Protein AF-A0A9C7Z7D2-F1 (afdb_monomer_lite)

Radius of gyration: 13.25 Å; chains: 1; bounding box: 31×23×36 Å

Sequence (72 aa):
VVAADETLDQIASTMNVTTAQLMADNNLVSPSEITVGETLYATTNGLVHVIKRGQTLTDIFITYGVPIDKIT

Structure (mmCIF, N/CA/C/O backbone):
data_AF-A0A9C7Z7D2-F1
#
_entry.id   AF-A0A9C7Z7D2-F1
#
loop_
_atom_site.group_PDB
_atom_site.id
_atom_site.type_symbol
_atom_site.label_atom_id
_atom_site.label_alt_id
_atom_site.label_comp_id
_atom_site.label_asym_id
_atom_site.label_entity_id
_atom_site.label_seq_id
_atom_site.pdbx_PDB_ins_code
_atom_site.Cartn_x
_atom_site.Cartn_y
_atom_site.Cartn_z
_atom_site.occupancy
_atom_site.B_iso_or_equiv
_atom_site.auth_seq_id
_atom_site.auth_comp_id
_atom_site.auth_asym_id
_atom_site.auth_atom_id
_atom_site.pdbx_PDB_model_num
ATOM 1 N N . VAL A 1 1 ? -14.075 -1.218 6.933 1.00 79.56 1 VAL A N 1
ATOM 2 C CA . VAL A 1 1 ? -14.574 0.157 7.165 1.00 79.56 1 VAL A CA 1
ATOM 3 C C . VAL A 1 1 ? -13.806 0.697 8.349 1.00 79.56 1 VAL A C 1
ATOM 5 O O . VAL A 1 1 ? -13.725 -0.031 9.327 1.00 79.56 1 VAL A O 1
ATOM 8 N N . VAL A 1 2 ? -13.218 1.886 8.235 1.00 85.50 2 VAL A N 1
ATOM 9 C CA . VAL A 1 2 ? -12.360 2.491 9.267 1.00 85.50 2 VAL A CA 1
ATOM 10 C C . VAL A 1 2 ? -13.199 2.893 10.483 1.00 85.50 2 VAL A C 1
ATOM 12 O O . VAL A 1 2 ? -14.153 3.666 10.342 1.00 85.50 2 VAL A O 1
ATOM 15 N N . ALA A 1 3 ? -12.860 2.381 11.664 1.00 84.50 3 ALA A N 1
ATOM 16 C CA . ALA A 1 3 ? -13.456 2.783 12.933 1.00 84.50 3 ALA A CA 1
ATOM 17 C C . ALA A 1 3 ? -12.731 3.992 13.554 1.00 84.50 3 ALA A C 1
ATOM 19 O O . ALA A 1 3 ? -11.635 4.372 13.143 1.00 84.50 3 ALA A O 1
ATOM 20 N N . ALA A 1 4 ? -13.364 4.622 14.548 1.00 83.50 4 ALA A N 1
ATOM 21 C CA . ALA A 1 4 ? -12.712 5.673 15.325 1.00 83.50 4 ALA A CA 1
ATOM 22 C C . ALA A 1 4 ? -11.479 5.105 16.046 1.00 83.50 4 ALA A C 1
ATOM 24 O O . ALA A 1 4 ? -11.544 4.010 16.602 1.00 83.50 4 ALA A O 1
ATOM 25 N N . ASP A 1 5 ? -10.382 5.862 16.014 1.00 82.81 5 ASP A N 1
ATOM 26 C CA . ASP A 1 5 ? -9.090 5.523 16.625 1.00 82.81 5 ASP A CA 1
ATOM 27 C C . ASP A 1 5 ? -8.362 4.298 16.032 1.00 82.81 5 ASP A C 1
ATOM 29 O O . ASP A 1 5 ? -7.335 3.882 16.571 1.00 82.81 5 ASP A O 1
ATOM 33 N N . GLU A 1 6 ? -8.829 3.743 14.905 1.00 86.19 6 GLU A N 1
ATOM 34 C CA . GLU A 1 6 ? -8.064 2.742 14.154 1.00 86.19 6 GLU A CA 1
ATOM 35 C C . GLU A 1 6 ? -6.946 3.389 13.333 1.00 86.19 6 GLU A C 1
ATOM 37 O O . GLU A 1 6 ? -7.140 4.389 12.638 1.00 86.19 6 GLU A 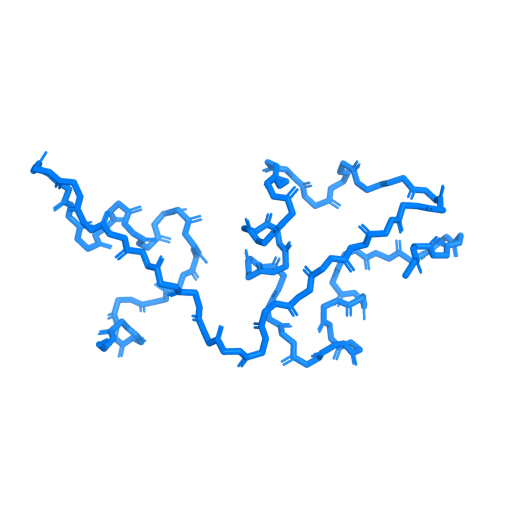O 1
ATOM 42 N N . THR A 1 7 ? -5.770 2.766 13.360 1.00 90.62 7 THR A N 1
ATOM 43 C CA . THR A 1 7 ? -4.665 3.107 12.462 1.00 90.62 7 THR A CA 1
ATOM 44 C C . THR A 1 7 ? -4.626 2.178 11.256 1.00 90.62 7 THR A C 1
ATOM 46 O O . THR A 1 7 ? -5.065 1.026 11.313 1.00 90.62 7 THR A O 1
ATOM 49 N N . LEU A 1 8 ? -4.022 2.643 10.159 1.00 89.19 8 LEU A N 1
ATOM 50 C CA . LEU A 1 8 ? -3.862 1.821 8.960 1.00 89.19 8 LEU A CA 1
ATOM 51 C C . LEU A 1 8 ? -3.075 0.526 9.240 1.00 89.19 8 LEU A C 1
ATOM 53 O O . LEU A 1 8 ? -3.400 -0.515 8.675 1.00 89.19 8 LEU A O 1
ATOM 57 N N . ASP A 1 9 ? -2.100 0.563 10.156 1.00 91.12 9 ASP A N 1
ATOM 58 C CA . ASP A 1 9 ? -1.349 -0.621 10.602 1.00 91.12 9 ASP A CA 1
ATOM 59 C C . ASP A 1 9 ? -2.241 -1.649 11.314 1.00 91.12 9 ASP A C 1
ATOM 61 O O . ASP A 1 9 ? -2.124 -2.852 11.068 1.00 91.12 9 ASP A O 1
ATOM 65 N N . GLN A 1 10 ? -3.154 -1.200 12.181 1.00 92.06 10 GLN A N 1
ATOM 66 C CA . GLN A 1 10 ? -4.091 -2.089 12.880 1.00 92.06 10 GLN A CA 1
ATOM 67 C C . GLN A 1 10 ? -5.070 -2.745 11.904 1.00 92.06 10 GLN A C 1
ATOM 69 O O . GLN A 1 10 ? -5.332 -3.949 11.997 1.00 92.06 10 GLN A O 1
ATOM 74 N N . ILE A 1 11 ? -5.563 -1.975 10.934 1.00 90.88 11 ILE A N 1
ATOM 75 C CA . ILE A 1 11 ? -6.467 -2.477 9.900 1.00 90.88 11 ILE A CA 1
ATOM 76 C C . ILE A 1 11 ? -5.738 -3.485 9.005 1.00 90.88 11 ILE A C 1
ATOM 78 O O . ILE A 1 11 ? -6.236 -4.592 8.800 1.00 90.88 11 ILE A O 1
ATOM 82 N N . ALA A 1 12 ? -4.535 -3.153 8.527 1.00 88.88 12 ALA A N 1
ATOM 83 C CA . ALA A 1 12 ? -3.722 -4.042 7.699 1.00 88.88 12 ALA A CA 1
ATOM 84 C C . ALA A 1 12 ? -3.417 -5.368 8.413 1.00 88.88 12 ALA A C 1
ATOM 86 O O . ALA A 1 12 ? -3.610 -6.439 7.835 1.00 88.88 12 ALA A O 1
ATOM 87 N N . SER A 1 13 ? -3.047 -5.303 9.697 1.00 87.94 13 SER A N 1
ATOM 88 C CA . SER A 1 13 ? -2.828 -6.479 10.546 1.00 87.94 13 SER A CA 1
ATOM 89 C C . SER A 1 13 ? -4.084 -7.351 10.661 1.00 87.94 13 SER A C 1
ATOM 91 O O . SER A 1 13 ? -4.021 -8.564 10.466 1.00 87.94 13 SER A O 1
ATOM 93 N N . THR A 1 14 ? -5.250 -6.735 10.878 1.00 89.06 14 THR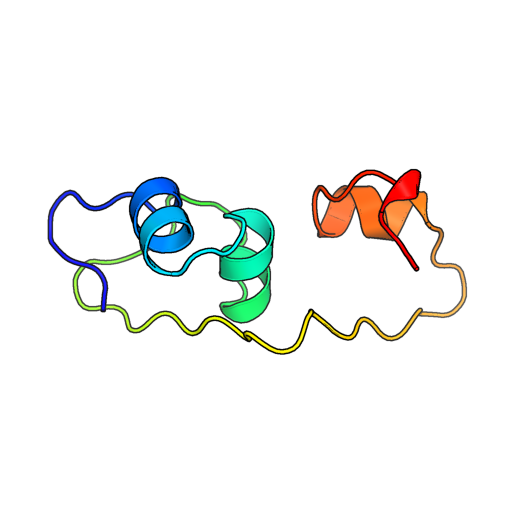 A N 1
ATOM 94 C CA . THR A 1 14 ? -6.544 -7.438 10.965 1.00 89.06 14 THR A CA 1
ATOM 95 C C . THR A 1 14 ? -6.919 -8.122 9.649 1.00 89.06 14 THR A C 1
ATOM 97 O O . THR A 1 14 ? -7.492 -9.210 9.644 1.00 89.06 14 THR A O 1
ATOM 100 N N . MET A 1 15 ? -6.568 -7.504 8.523 1.00 87.31 15 MET A N 1
ATOM 101 C CA . MET A 1 15 ? -6.783 -8.042 7.179 1.00 87.31 15 MET A CA 1
ATOM 102 C C . MET A 1 15 ? -5.665 -8.994 6.724 1.00 87.31 15 MET A C 1
ATOM 104 O O . MET A 1 15 ? -5.732 -9.523 5.616 1.00 87.31 15 MET A O 1
ATOM 108 N N . ASN A 1 16 ? -4.658 -9.234 7.571 1.00 85.44 16 ASN A N 1
ATOM 109 C CA . ASN A 1 16 ? -3.491 -10.068 7.293 1.00 85.44 16 ASN A CA 1
ATOM 110 C C . ASN A 1 16 ? -2.754 -9.664 5.996 1.00 85.44 16 ASN A C 1
ATOM 112 O O . ASN A 1 16 ? -2.291 -10.514 5.231 1.00 85.44 16 ASN A O 1
ATOM 116 N N . VAL A 1 17 ? -2.651 -8.355 5.756 1.00 84.88 17 VAL A N 1
ATOM 117 C CA . VAL A 1 17 ? -1.888 -7.732 4.665 1.00 84.88 17 VAL A CA 1
ATOM 118 C C . VAL A 1 17 ? -0.869 -6.745 5.232 1.00 84.88 17 VAL A C 1
ATOM 120 O O . VAL A 1 17 ? -0.931 -6.363 6.399 1.00 84.88 17 VAL A O 1
ATOM 123 N N . THR A 1 18 ? 0.099 -6.325 4.421 1.00 87.19 18 THR A N 1
ATOM 124 C CA . THR A 1 18 ? 1.025 -5.263 4.832 1.00 87.19 18 THR A CA 1
ATOM 125 C C . THR A 1 18 ? 0.360 -3.897 4.702 1.00 87.19 18 THR A C 1
ATOM 127 O O . THR A 1 18 ? -0.521 -3.698 3.862 1.00 87.19 18 THR A O 1
ATOM 130 N N . THR A 1 19 ? 0.810 -2.921 5.491 1.00 88.06 19 THR A N 1
ATOM 131 C CA . THR A 1 19 ? 0.333 -1.539 5.373 1.00 88.06 19 THR A CA 1
ATOM 132 C C . THR A 1 19 ? 0.577 -0.982 3.979 1.00 88.06 19 THR A C 1
ATOM 134 O O . THR A 1 19 ? -0.308 -0.362 3.407 1.00 88.06 19 THR A O 1
ATOM 137 N N . ALA A 1 20 ? 1.740 -1.273 3.392 1.00 84.06 20 ALA A N 1
ATOM 138 C CA . ALA A 1 20 ? 2.068 -0.841 2.038 1.00 84.06 20 ALA A CA 1
ATOM 139 C C . ALA A 1 20 ? 1.144 -1.458 0.974 1.00 84.06 20 ALA A C 1
ATOM 141 O O . ALA A 1 20 ? 0.735 -0.762 0.048 1.00 84.06 20 ALA A O 1
ATOM 142 N N . GLN A 1 21 ? 0.762 -2.733 1.128 1.00 83.69 21 GLN A N 1
ATOM 143 C CA . GLN A 1 21 ? -0.229 -3.372 0.260 1.00 83.69 21 GLN A CA 1
ATOM 144 C C . GLN A 1 21 ? -1.589 -2.682 0.389 1.00 83.69 21 GLN A C 1
ATOM 146 O O . GLN A 1 21 ? -2.190 -2.317 -0.617 1.00 83.69 21 GLN A O 1
ATOM 151 N N . LEU A 1 22 ? -2.042 -2.446 1.622 1.00 87.88 22 LEU A N 1
ATOM 152 C CA . LEU A 1 22 ? -3.316 -1.781 1.881 1.00 87.88 22 LEU A CA 1
ATOM 153 C C . LEU A 1 22 ? -3.328 -0.336 1.351 1.00 87.88 22 LEU A C 1
ATOM 155 O O . LEU A 1 22 ? -4.333 0.110 0.807 1.00 87.88 22 LEU A O 1
ATOM 159 N N . MET A 1 23 ? -2.210 0.388 1.453 1.00 88.88 23 MET A N 1
ATOM 160 C CA . MET A 1 23 ? -2.056 1.715 0.849 1.00 88.88 23 MET A CA 1
ATOM 161 C C . MET A 1 23 ? -2.144 1.652 -0.673 1.00 88.88 23 MET A C 1
ATOM 163 O O . MET A 1 23 ? -2.874 2.438 -1.273 1.00 88.88 23 MET A O 1
ATOM 167 N N . ALA A 1 24 ? -1.439 0.707 -1.296 1.00 84.00 24 ALA A N 1
ATOM 168 C CA . ALA A 1 24 ? -1.435 0.548 -2.744 1.00 84.00 24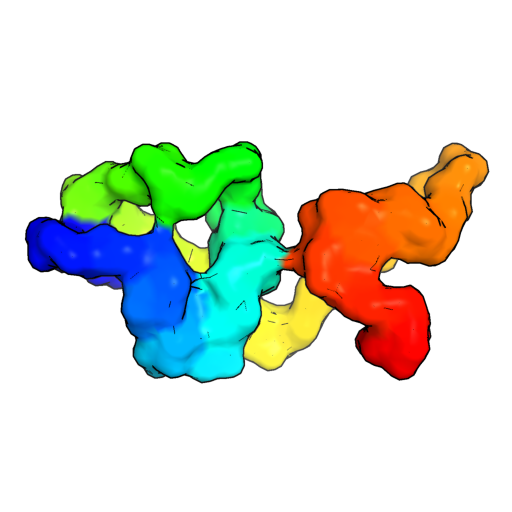 ALA A CA 1
ATOM 169 C C . ALA A 1 24 ? -2.823 0.176 -3.290 1.00 84.00 24 ALA A C 1
ATOM 171 O O . ALA A 1 24 ? -3.260 0.761 -4.279 1.00 84.00 24 ALA A O 1
ATOM 172 N N . ASP A 1 25 ? -3.542 -0.727 -2.618 1.00 85.69 25 ASP A N 1
ATOM 173 C CA . ASP A 1 25 ? -4.900 -1.138 -3.001 1.00 85.69 25 ASP A CA 1
ATOM 174 C C . ASP A 1 25 ? -5.915 0.018 -2.932 1.00 85.69 25 ASP A C 1
ATOM 176 O O . ASP A 1 25 ? -6.898 0.026 -3.673 1.00 85.69 25 ASP A O 1
ATOM 180 N N . ASN A 1 26 ? -5.669 1.012 -2.071 1.00 87.38 26 ASN A N 1
ATOM 181 C CA . ASN A 1 26 ? -6.566 2.151 -1.849 1.00 87.38 26 ASN A CA 1
ATOM 182 C C . ASN A 1 26 ? -6.013 3.485 -2.381 1.00 87.38 26 ASN A C 1
ATOM 184 O O . ASN A 1 26 ? -6.612 4.528 -2.144 1.00 87.38 26 ASN A O 1
ATOM 188 N N . ASN A 1 27 ? -4.905 3.464 -3.135 1.00 87.06 27 ASN A N 1
ATOM 189 C CA . ASN A 1 27 ? -4.215 4.652 -3.660 1.00 87.06 27 ASN A CA 1
ATOM 190 C C . ASN A 1 27 ? -3.869 5.708 -2.588 1.00 87.06 27 ASN A C 1
ATOM 192 O O . ASN A 1 27 ? -3.931 6.909 -2.857 1.00 87.06 27 ASN A O 1
ATOM 196 N N . LEU A 1 28 ? -3.500 5.267 -1.384 1.00 87.38 28 LEU A N 1
ATOM 197 C CA . LEU A 1 28 ? -3.091 6.149 -0.289 1.00 87.38 28 LEU A CA 1
ATOM 198 C C . LEU A 1 28 ? -1.621 6.541 -0.449 1.00 87.38 28 LEU A C 1
ATOM 200 O O . LEU A 1 28 ? -0.762 5.682 -0.664 1.00 87.38 28 LEU A O 1
ATOM 204 N N . VAL A 1 29 ? -1.319 7.831 -0.304 1.00 82.50 29 VAL A N 1
ATOM 205 C CA . VAL A 1 29 ? 0.060 8.345 -0.359 1.00 82.50 29 VAL A CA 1
ATOM 206 C C . VAL A 1 29 ? 0.686 8.332 1.031 1.00 82.50 29 VAL A C 1
ATOM 208 O O . VAL A 1 29 ? 1.892 8.121 1.165 1.00 82.50 29 VAL A O 1
ATOM 211 N N . SER A 1 30 ? -0.126 8.496 2.079 1.00 83.62 30 SER A N 1
ATOM 212 C CA . SER A 1 30 ? 0.325 8.400 3.465 1.00 83.62 30 SER A CA 1
ATOM 213 C C . SER A 1 30 ? -0.626 7.579 4.350 1.00 83.62 30 SER A C 1
ATOM 215 O O . SER A 1 30 ? -1.838 7.592 4.138 1.00 83.62 30 SER A O 1
ATOM 217 N N . PRO A 1 31 ? -0.116 6.887 5.390 1.00 79.75 31 PRO A N 1
ATOM 218 C CA . PRO A 1 31 ? -0.958 6.123 6.317 1.00 79.75 31 PRO A CA 1
ATOM 219 C C . PRO A 1 31 ? -1.972 6.968 7.100 1.00 79.75 31 PRO A C 1
ATOM 221 O O . PRO A 1 31 ? -2.942 6.438 7.633 1.00 79.75 31 PRO A O 1
ATOM 224 N N . SER A 1 32 ? -1.727 8.276 7.198 1.00 85.12 32 SER A N 1
ATOM 225 C CA . SER A 1 32 ? -2.554 9.253 7.912 1.00 85.12 32 SER A CA 1
ATOM 226 C C . SER A 1 32 ? -3.722 9.811 7.094 1.00 85.12 32 SER A C 1
ATOM 228 O O . SER A 1 32 ? -4.466 10.637 7.610 1.00 85.12 32 SER A O 1
ATOM 230 N N . GLU A 1 33 ? -3.880 9.406 5.832 1.00 84.38 33 GLU A N 1
ATOM 231 C CA . GLU A 1 33 ? -4.956 9.892 4.951 1.00 84.38 33 GLU A CA 1
ATOM 232 C C . GLU A 1 33 ? -6.307 9.200 5.171 1.00 84.38 33 GLU A C 1
ATOM 234 O O . GLU A 1 33 ? -7.305 9.634 4.599 1.00 84.38 33 GLU A O 1
ATOM 239 N N . ILE A 1 34 ? -6.366 8.164 6.012 1.00 88.31 34 ILE A N 1
ATOM 240 C CA . ILE A 1 34 ? -7.612 7.434 6.262 1.00 88.31 34 ILE A CA 1
ATOM 241 C C . ILE A 1 34 ? -8.620 8.253 7.067 1.00 88.31 34 ILE A C 1
ATOM 243 O O . ILE A 1 34 ? -8.284 8.897 8.063 1.00 88.31 34 ILE A O 1
ATOM 247 N N . THR A 1 35 ? -9.886 8.177 6.664 1.00 90.06 35 THR A N 1
ATOM 248 C CA . THR A 1 35 ? -10.993 8.857 7.347 1.00 90.06 35 THR A CA 1
ATOM 249 C C . THR A 1 35 ? -11.939 7.851 8.000 1.00 90.06 35 THR A C 1
ATOM 251 O O . THR A 1 35 ? -12.243 6.800 7.440 1.00 90.06 35 THR A O 1
ATOM 254 N N . VAL A 1 36 ? -12.462 8.174 9.186 1.00 89.69 36 VAL A N 1
ATOM 255 C CA . VAL A 1 36 ? -13.472 7.338 9.857 1.00 89.69 36 VAL A CA 1
ATOM 256 C C . VAL A 1 36 ? -14.687 7.140 8.943 1.00 89.69 36 VAL A C 1
ATOM 258 O O . VAL A 1 36 ? -15.232 8.100 8.399 1.00 89.69 36 VAL A O 1
ATOM 261 N N . GLY A 1 37 ? -15.124 5.889 8.788 1.00 88.62 37 GLY A N 1
ATOM 262 C CA . GLY A 1 37 ? -16.211 5.499 7.886 1.00 88.62 37 GLY A CA 1
ATOM 263 C C . GLY A 1 37 ? -15.774 5.179 6.453 1.00 88.62 37 GLY A C 1
ATOM 264 O O . GLY A 1 37 ? -16.594 4.712 5.660 1.00 88.62 37 GLY A O 1
ATOM 265 N N . GLU A 1 38 ? -14.500 5.362 6.111 1.00 89.00 38 GLU A N 1
ATOM 266 C CA . GLU A 1 38 ? -13.962 4.990 4.805 1.00 89.00 38 GLU A CA 1
ATOM 267 C C . GLU A 1 38 ? -13.949 3.466 4.615 1.00 89.00 38 GLU A C 1
ATOM 269 O O . GLU A 1 38 ? -13.717 2.688 5.547 1.00 89.00 38 GLU A O 1
ATOM 274 N N . THR A 1 39 ? -14.225 3.010 3.393 1.00 90.06 39 THR A N 1
ATOM 275 C CA . THR A 1 39 ? -14.149 1.588 3.040 1.00 90.06 39 THR A CA 1
ATOM 276 C C . THR A 1 39 ? -12.821 1.312 2.358 1.00 90.06 39 THR A C 1
ATOM 278 O O . THR A 1 39 ? -12.616 1.745 1.230 1.00 90.06 39 THR A O 1
ATOM 281 N N . LEU A 1 40 ? -11.958 0.564 3.044 1.00 89.31 40 LEU A N 1
ATOM 282 C CA . LEU A 1 40 ? -10.689 0.093 2.503 1.00 89.31 40 LEU A CA 1
ATOM 283 C C . LEU A 1 40 ? -10.851 -1.295 1.877 1.00 89.31 40 LEU A C 1
ATOM 285 O O . LEU A 1 40 ? -11.539 -2.162 2.426 1.00 89.31 40 LEU A O 1
ATOM 289 N N . TYR A 1 41 ? -10.181 -1.501 0.752 1.00 87.12 41 TYR A N 1
ATOM 290 C CA . TYR A 1 41 ? -10.103 -2.759 0.023 1.00 87.12 41 TYR A CA 1
ATOM 291 C C . TYR A 1 41 ? -8.713 -3.363 0.203 1.00 87.12 41 TYR A C 1
ATOM 293 O O . TYR A 1 41 ? -7.720 -2.651 0.109 1.00 87.12 41 TYR A O 1
ATOM 301 N N . ALA A 1 42 ? -8.634 -4.668 0.449 1.00 84.50 42 ALA A N 1
ATOM 302 C CA . ALA A 1 42 ? -7.368 -5.389 0.419 1.00 84.50 42 ALA A CA 1
ATOM 303 C C . ALA A 1 42 ? -7.483 -6.533 -0.579 1.00 84.50 42 ALA A C 1
ATOM 305 O O . ALA A 1 42 ? -8.390 -7.368 -0.480 1.00 84.50 42 ALA A O 1
ATOM 306 N N . THR A 1 43 ? -6.567 -6.577 -1.537 1.00 78.06 43 THR A N 1
ATOM 307 C CA . THR A 1 43 ? -6.508 -7.664 -2.503 1.00 78.06 43 THR A CA 1
ATOM 308 C C . THR A 1 43 ? -5.750 -8.830 -1.872 1.00 78.06 43 THR A C 1
ATOM 310 O O . THR A 1 43 ? -4.561 -8.741 -1.583 1.00 78.06 43 THR A O 1
ATOM 313 N N . THR A 1 44 ? -6.436 -9.950 -1.636 1.00 69.88 44 THR A N 1
ATOM 314 C CA . THR A 1 44 ? -5.810 -11.180 -1.107 1.00 69.88 44 THR A CA 1
ATOM 315 C C . THR A 1 44 ? -5.023 -11.946 -2.169 1.00 69.88 44 THR A C 1
ATOM 317 O O . THR A 1 44 ? -4.113 -12.708 -1.848 1.00 69.88 44 THR A O 1
ATOM 320 N N . ASN A 1 45 ? -5.344 -11.721 -3.442 1.00 67.31 45 ASN A N 1
ATOM 321 C CA . ASN A 1 45 ? -4.493 -12.101 -4.560 1.00 67.31 45 ASN A CA 1
ATOM 322 C C . ASN A 1 45 ? -3.428 -11.007 -4.682 1.00 67.31 45 ASN A C 1
ATOM 324 O O . ASN A 1 45 ? -3.792 -9.864 -4.923 1.00 67.31 45 ASN A O 1
ATOM 328 N N . GLY A 1 46 ? -2.153 -11.319 -4.444 1.00 67.88 46 GLY A N 1
ATOM 329 C CA . GLY A 1 46 ? -1.084 -10.313 -4.375 1.00 67.88 46 GLY A CA 1
ATOM 330 C C . GLY A 1 46 ? -1.105 -9.273 -5.508 1.00 67.88 46 GLY A C 1
ATOM 331 O O . GLY A 1 46 ? -1.610 -9.522 -6.604 1.00 67.88 46 GLY A O 1
ATOM 332 N N . LEU A 1 47 ? -0.553 -8.090 -5.239 1.00 72.00 47 LEU A N 1
ATOM 333 C CA . LEU A 1 47 ? -0.574 -6.970 -6.173 1.00 72.00 47 LEU A CA 1
ATOM 334 C C . LEU A 1 47 ? 0.145 -7.303 -7.488 1.00 72.00 47 LEU A C 1
ATOM 336 O O . LEU A 1 47 ? 1.329 -7.636 -7.504 1.00 72.00 47 LEU A O 1
ATOM 340 N N . VAL A 1 48 ? -0.570 -7.168 -8.608 1.00 77.44 48 VAL A N 1
ATOM 341 C CA . VAL A 1 48 ? 0.009 -7.307 -9.949 1.00 77.44 48 VAL A CA 1
ATOM 342 C C . VAL A 1 48 ? 0.467 -5.936 -10.428 1.00 77.44 48 VAL A C 1
ATOM 344 O O . VAL A 1 48 ? -0.346 -5.090 -10.799 1.00 77.44 48 VAL A O 1
ATOM 347 N N . HIS A 1 49 ? 1.781 -5.725 -10.454 1.00 83.50 49 HIS A N 1
ATOM 348 C CA . HIS A 1 49 ? 2.378 -4.520 -11.023 1.00 83.50 49 HIS A CA 1
ATOM 349 C C . HIS A 1 49 ? 2.881 -4.776 -12.445 1.00 83.50 49 HIS A C 1
ATOM 351 O O . HIS A 1 49 ? 3.727 -5.639 -12.677 1.00 83.50 49 HIS A O 1
ATOM 357 N N . VAL A 1 50 ? 2.398 -3.991 -13.410 1.00 89.12 50 VAL A N 1
ATOM 358 C CA . VAL A 1 50 ? 2.896 -4.041 -14.791 1.00 89.12 50 VAL A CA 1
ATOM 359 C C . VAL A 1 50 ? 4.099 -3.112 -14.922 1.00 89.12 50 VAL A C 1
ATOM 361 O O . VAL A 1 50 ? 3.976 -1.889 -14.823 1.00 89.12 50 VAL A O 1
ATOM 364 N N . ILE A 1 51 ? 5.267 -3.701 -15.179 1.00 89.38 51 ILE A N 1
ATOM 365 C CA . ILE A 1 51 ? 6.526 -2.967 -15.325 1.00 89.38 51 ILE A CA 1
ATOM 366 C C . ILE A 1 51 ? 6.446 -2.007 -16.516 1.00 89.38 51 ILE A C 1
ATOM 368 O O . ILE A 1 51 ? 6.132 -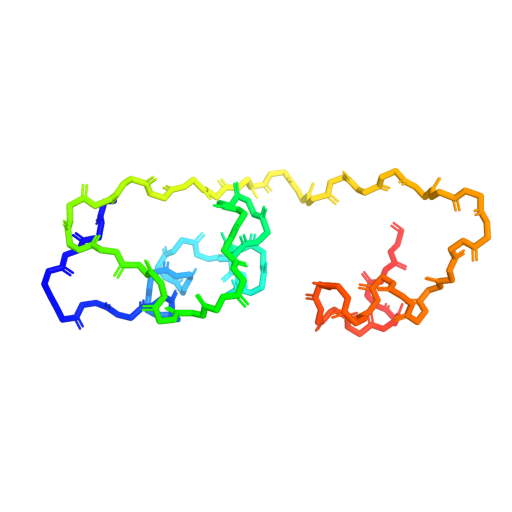2.396 -17.644 1.00 89.38 51 ILE A O 1
ATOM 372 N N . LYS A 1 52 ? 6.775 -0.737 -16.269 1.00 93.19 52 LYS A N 1
ATOM 373 C CA . LYS A 1 52 ? 6.860 0.295 -17.310 1.00 93.19 52 LYS A CA 1
ATOM 374 C C . LYS A 1 52 ? 8.249 0.293 -17.947 1.00 93.19 52 LYS A C 1
ATOM 376 O O . LYS A 1 52 ? 9.246 -0.030 -17.303 1.00 93.19 52 LYS A O 1
ATOM 381 N N . ARG A 1 53 ? 8.345 0.700 -19.218 1.00 96.25 53 ARG A N 1
ATOM 382 C CA . ARG A 1 53 ? 9.642 0.825 -19.906 1.00 96.25 53 ARG A CA 1
ATOM 383 C C . ARG A 1 53 ? 10.566 1.760 -19.114 1.00 96.25 53 ARG A C 1
ATOM 385 O O . ARG A 1 53 ? 10.223 2.917 -18.905 1.00 96.25 5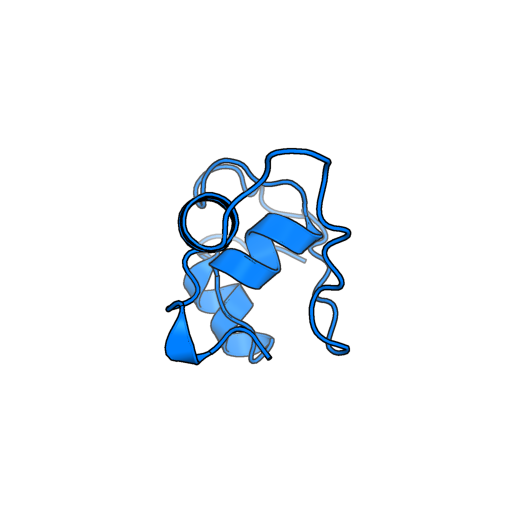3 ARG A O 1
ATOM 392 N N . GLY A 1 54 ? 11.740 1.255 -18.734 1.00 95.19 54 GLY A N 1
ATOM 393 C CA . GLY A 1 54 ? 12.744 1.999 -17.965 1.00 95.19 54 GLY A CA 1
ATOM 394 C C . GLY A 1 54 ? 12.607 1.895 -16.443 1.00 95.19 54 GLY A C 1
ATOM 395 O O . GLY A 1 54 ? 13.453 2.439 -15.746 1.00 95.19 54 GLY A O 1
ATOM 396 N N . GLN A 1 55 ? 11.593 1.193 -15.931 1.00 94.75 55 GLN A N 1
ATOM 397 C CA . GLN A 1 55 ? 11.438 0.947 -14.500 1.00 94.75 55 GLN A CA 1
ATOM 398 C C . GLN A 1 55 ? 12.407 -0.140 -14.011 1.00 94.75 55 GLN A C 1
ATOM 400 O O . GLN A 1 55 ? 12.675 -1.119 -14.710 1.00 94.75 55 GLN A O 1
ATOM 405 N N . THR A 1 56 ? 12.905 0.028 -12.792 1.00 94.00 56 THR A N 1
ATOM 406 C CA . THR A 1 56 ? 13.844 -0.866 -12.110 1.00 94.00 56 THR A CA 1
ATOM 407 C C . THR A 1 56 ? 13.195 -1.565 -10.914 1.00 94.00 56 THR A C 1
ATOM 409 O O . THR A 1 56 ? 12.167 -1.126 -10.399 1.00 94.00 56 THR A O 1
ATOM 412 N N . LEU A 1 57 ? 13.825 -2.637 -10.419 1.00 88.38 57 LEU A N 1
ATOM 413 C CA . LEU A 1 57 ? 13.414 -3.272 -9.159 1.00 88.38 57 LEU A CA 1
ATOM 414 C C . LEU A 1 57 ? 13.514 -2.308 -7.968 1.00 88.38 57 LEU A C 1
ATOM 416 O O . LEU A 1 57 ? 12.693 -2.386 -7.060 1.00 88.38 57 LEU A O 1
ATOM 420 N N . THR A 1 58 ? 14.463 -1.367 -7.991 1.00 90.25 58 THR A N 1
ATOM 421 C CA . THR A 1 58 ? 14.567 -0.310 -6.975 1.00 90.25 58 THR A CA 1
ATOM 422 C C . THR A 1 58 ? 13.337 0.594 -6.981 1.00 90.25 58 THR A C 1
ATOM 424 O O . THR A 1 58 ? 12.827 0.923 -5.915 1.00 90.25 58 THR A O 1
ATOM 427 N N . ASP A 1 59 ? 12.808 0.948 -8.156 1.00 90.38 59 ASP A N 1
ATOM 428 C CA . ASP A 1 59 ? 11.584 1.756 -8.252 1.00 90.38 59 ASP A CA 1
ATOM 429 C C . ASP A 1 59 ? 10.378 1.010 -7.671 1.00 90.38 59 ASP A C 1
ATOM 431 O O . ASP A 1 59 ? 9.532 1.606 -7.006 1.00 90.38 59 ASP A O 1
ATOM 435 N N . ILE A 1 60 ? 10.309 -0.306 -7.893 1.00 86.50 60 ILE A N 1
ATOM 436 C CA . ILE A 1 60 ? 9.260 -1.172 -7.338 1.00 86.50 60 ILE A CA 1
ATOM 437 C C . ILE A 1 60 ? 9.408 -1.267 -5.812 1.00 86.50 60 ILE A C 1
ATOM 439 O O . ILE A 1 60 ? 8.425 -1.078 -5.098 1.00 86.50 60 ILE A O 1
ATOM 443 N N . PHE A 1 61 ? 10.628 -1.461 -5.300 1.00 84.25 61 PHE A N 1
ATOM 444 C CA . PHE A 1 61 ? 10.921 -1.428 -3.863 1.00 84.25 61 PHE A CA 1
ATOM 445 C C . PHE A 1 61 ? 10.499 -0.098 -3.225 1.00 84.25 61 PHE A C 1
ATOM 447 O O . PHE A 1 61 ? 9.850 -0.112 -2.187 1.00 84.25 61 PHE A O 1
ATOM 454 N N . ILE A 1 62 ? 10.812 1.046 -3.842 1.00 84.19 62 ILE A N 1
ATOM 455 C CA . ILE A 1 62 ? 10.419 2.367 -3.324 1.00 84.19 62 ILE A CA 1
ATOM 456 C C . ILE A 1 62 ? 8.895 2.531 -3.339 1.00 84.19 62 ILE A C 1
ATOM 458 O O . ILE A 1 62 ? 8.333 3.084 -2.400 1.00 84.19 62 ILE A O 1
ATOM 462 N N . THR A 1 63 ? 8.229 2.039 -4.386 1.00 83.00 63 THR A N 1
ATOM 463 C CA . THR A 1 63 ? 6.772 2.171 -4.544 1.00 83.00 63 THR A CA 1
ATOM 464 C C . THR A 1 63 ? 6.009 1.346 -3.509 1.00 83.00 63 THR A C 1
ATOM 466 O O . THR A 1 63 ? 5.030 1.828 -2.950 1.00 83.00 63 THR A O 1
ATOM 469 N N . TYR A 1 64 ? 6.447 0.110 -3.249 1.00 82.12 64 TYR A N 1
ATOM 470 C CA . TYR A 1 64 ? 5.695 -0.846 -2.426 1.00 82.12 64 TYR A CA 1
ATOM 471 C C . TYR A 1 64 ? 6.334 -1.154 -1.071 1.00 82.12 64 TYR A C 1
ATOM 473 O O . TYR A 1 64 ? 5.755 -1.887 -0.277 1.00 82.12 64 TYR A O 1
ATOM 481 N N . GLY A 1 65 ? 7.541 -0.661 -0.795 1.00 78.62 65 GLY A N 1
ATOM 482 C CA . GLY A 1 65 ? 8.281 -0.979 0.429 1.00 78.62 65 GLY A CA 1
ATOM 483 C C . GLY A 1 65 ? 8.629 -2.465 0.583 1.00 78.62 65 GLY A C 1
ATOM 484 O O . GLY A 1 65 ? 8.936 -2.907 1.688 1.00 78.62 65 GLY A O 1
ATOM 485 N N . VAL A 1 66 ? 8.557 -3.255 -0.495 1.00 78.06 66 VAL A N 1
ATOM 486 C CA . VAL A 1 66 ? 8.795 -4.706 -0.471 1.00 78.06 66 VAL A CA 1
ATOM 487 C C . VAL A 1 66 ? 10.258 -4.989 -0.813 1.00 78.06 66 VAL A C 1
ATOM 489 O O . VAL A 1 66 ? 10.673 -4.629 -1.918 1.00 78.06 66 VAL A O 1
ATOM 492 N N . PRO A 1 67 ? 11.036 -5.641 0.079 1.00 80.12 67 PRO A N 1
ATOM 493 C CA . PRO A 1 67 ? 12.426 -6.007 -0.181 1.00 80.12 67 PRO A CA 1
ATOM 494 C C . PRO A 1 67 ? 12.607 -6.705 -1.531 1.00 80.12 67 PRO A C 1
ATOM 496 O O . PRO A 1 67 ? 11.783 -7.527 -1.928 1.00 80.12 67 PRO A O 1
ATOM 499 N N . ILE A 1 68 ? 13.696 -6.388 -2.236 1.00 80.12 68 ILE A N 1
ATOM 500 C CA . ILE A 1 68 ? 13.923 -6.864 -3.612 1.00 80.12 68 ILE A CA 1
ATOM 501 C C . ILE A 1 68 ? 13.912 -8.402 -3.698 1.00 80.12 68 ILE A C 1
ATOM 503 O O . ILE A 1 68 ? 13.426 -8.953 -4.679 1.00 80.12 68 ILE A O 1
ATOM 507 N N . ASP A 1 69 ? 14.379 -9.104 -2.662 1.00 82.94 69 ASP A N 1
ATOM 508 C CA . ASP A 1 69 ? 14.390 -10.572 -2.562 1.00 82.94 69 ASP A CA 1
ATOM 509 C C . ASP A 1 69 ? 12.994 -11.208 -2.420 1.00 82.94 69 ASP A C 1
ATOM 511 O O . ASP A 1 69 ? 12.857 -12.429 -2.499 1.00 82.94 69 ASP A O 1
ATOM 515 N N . LYS A 1 70 ? 11.955 -10.395 -2.211 1.00 76.38 70 LYS A N 1
ATOM 516 C CA . LYS A 1 70 ? 10.551 -10.815 -2.128 1.00 76.38 70 LYS A CA 1
ATOM 517 C C . LYS A 1 70 ? 9.760 -10.551 -3.410 1.00 76.38 70 LYS A C 1
ATOM 519 O O . LYS A 1 70 ? 8.585 -10.902 -3.457 1.00 76.38 70 LYS A O 1
ATOM 524 N N . ILE A 1 71 ? 10.378 -9.960 -4.434 1.00 73.62 71 ILE A N 1
ATOM 525 C CA . ILE A 1 71 ? 9.756 -9.733 -5.743 1.00 73.62 71 ILE A CA 1
ATOM 526 C C . ILE A 1 71 ? 10.000 -10.983 -6.603 1.00 73.62 71 ILE A C 1
ATOM 528 O O . ILE A 1 71 ? 11.141 -11.255 -6.976 1.00 73.62 71 ILE A O 1
ATOM 532 N N . THR A 1 72 ? 8.941 -11.751 -6.882 1.00 64.50 72 THR A N 1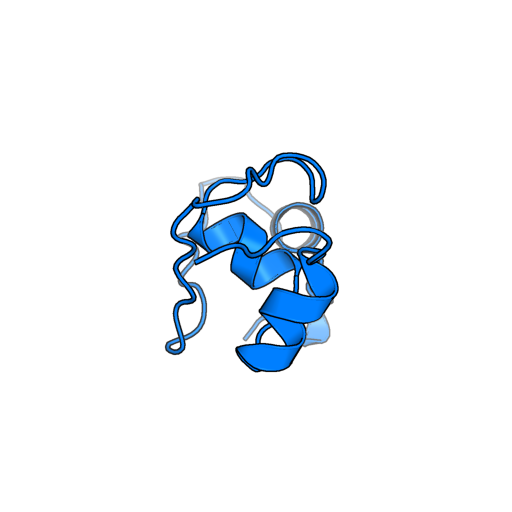
ATOM 533 C CA . THR A 1 72 ? 8.982 -13.022 -7.639 1.00 64.50 72 THR A CA 1
ATOM 534 C C . THR A 1 72 ? 8.199 -12.953 -8.935 1.00 64.50 72 THR A C 1
ATOM 536 O O . THR A 1 72 ? 7.064 -12.430 -8.874 1.00 64.50 72 THR A O 1
#

pLDDT: mean 84.92, std 6.41, range [64.5, 96.25]

Foldseek 3Di:
DAAPPDWLCNVCVVVVHHSLQQCVQVVNPDRPPDDHPDDTDGDPPGDDDDDDVPDDLVNVCVNRVDPSVPPD

Secondary structure (DSSP, 8-state):
-PPTT--HHHHHHHTTS-HHHHHHHTT-SSGGG--TT------SS-----PPTT--HHHHHHHH---GGG--